Protein AF-A0A8K0GA30-F1 (afdb_monomer_lite)

pLDDT: mean 80.1, std 9.05, range [45.38, 92.88]

Secondary structure (DSSP, 8-state):
-HHHHHHHHHHHHHHHHHHHHHHHHHHHHHHHHHHHHHHHHHHH-----EEEEEEEETTEEEEEES-HHHHHHHHHHTTGGGGGT--------HHHHHHHHHHHHHHHS--

Structure (mmCIF, N/CA/C/O backbone):
data_AF-A0A8K0GA30-F1
#
_entry.id   AF-A0A8K0GA30-F1
#
loop_
_atom_site.group_PDB
_atom_site.id
_atom_site.type_symbol
_atom_site.label_atom_id
_atom_site.label_alt_id
_atom_site.label_comp_id
_atom_site.label_asym_id
_atom_site.label_entity_id
_atom_site.label_seq_id
_atom_site.pdbx_PDB_ins_code
_atom_site.Cartn_x
_atom_site.Cartn_y
_atom_site.Cartn_z
_atom_site.occupancy
_atom_site.B_iso_or_equiv
_atom_site.auth_seq_id
_atom_site.auth_comp_id
_atom_site.auth_asym_id
_atom_site.auth_atom_id
_atom_site.pdbx_PDB_model_num
ATOM 1 N N . MET A 1 1 ? 44.381 5.874 -33.432 1.00 61.66 1 MET A N 1
ATOM 2 C CA . MET A 1 1 ? 44.782 4.884 -32.404 1.00 61.66 1 MET A CA 1
ATOM 3 C C . MET A 1 1 ? 44.525 5.364 -30.969 1.00 61.66 1 MET A C 1
ATOM 5 O O . MET A 1 1 ? 43.788 4.688 -30.269 1.00 61.66 1 MET A O 1
ATOM 9 N N . LYS A 1 2 ? 45.054 6.511 -30.499 1.00 63.12 2 LYS A N 1
ATOM 10 C CA . LYS A 1 2 ? 44.752 7.011 -29.132 1.00 63.12 2 LYS A CA 1
ATOM 11 C C . LYS A 1 2 ? 43.284 7.434 -28.940 1.00 63.12 2 LYS A C 1
ATOM 13 O O . LYS A 1 2 ? 42.717 7.149 -27.889 1.00 63.12 2 LYS A O 1
ATOM 18 N N . ASP A 1 3 ? 42.670 8.033 -29.959 1.00 71.81 3 ASP A N 1
ATOM 19 C CA . ASP A 1 3 ? 41.271 8.494 -29.899 1.00 71.81 3 ASP A CA 1
ATOM 20 C C . ASP A 1 3 ? 40.267 7.335 -29.909 1.00 71.81 3 ASP A C 1
ATOM 22 O O . ASP A 1 3 ? 39.265 7.360 -29.207 1.00 71.81 3 ASP A O 1
ATOM 26 N N . GLU A 1 4 ? 40.598 6.261 -30.621 1.00 70.88 4 GLU A N 1
ATOM 27 C CA . GLU A 1 4 ? 39.799 5.035 -30.722 1.00 70.88 4 GLU A CA 1
ATOM 28 C C . GLU A 1 4 ? 39.786 4.255 -29.395 1.00 70.88 4 GLU A C 1
ATOM 30 O O . GLU A 1 4 ? 38.745 3.798 -28.929 1.00 70.88 4 GLU A O 1
ATOM 35 N N . ILE A 1 5 ? 40.937 4.194 -28.712 1.00 74.44 5 ILE A N 1
ATOM 36 C CA . ILE A 1 5 ? 41.049 3.630 -27.357 1.00 74.44 5 ILE A CA 1
ATOM 37 C C . ILE A 1 5 ? 40.261 4.477 -26.348 1.00 74.44 5 ILE A C 1
ATOM 39 O O . ILE A 1 5 ? 39.659 3.928 -25.424 1.00 74.44 5 ILE A O 1
ATOM 43 N N . LYS A 1 6 ? 40.266 5.807 -26.501 1.00 79.00 6 LYS A N 1
ATOM 44 C CA . LYS A 1 6 ? 39.507 6.717 -25.636 1.00 79.00 6 LYS A CA 1
ATOM 45 C C . LYS A 1 6 ? 38.000 6.521 -25.822 1.00 79.00 6 LYS A C 1
ATOM 47 O O . LYS A 1 6 ? 37.308 6.328 -24.827 1.00 79.00 6 LYS A O 1
ATOM 52 N N . GLN A 1 7 ? 37.531 6.465 -27.069 1.00 75.38 7 GLN A N 1
ATOM 53 C CA . GLN A 1 7 ? 36.124 6.226 -27.392 1.00 75.38 7 GLN A CA 1
ATOM 54 C C . GLN A 1 7 ? 35.643 4.868 -26.866 1.00 75.38 7 GLN A C 1
ATOM 56 O O . GLN A 1 7 ? 34.580 4.783 -26.258 1.00 75.38 7 GLN A O 1
ATOM 61 N N . ASN A 1 8 ? 36.447 3.809 -27.017 1.00 73.94 8 ASN A N 1
ATOM 62 C CA . ASN A 1 8 ? 36.093 2.488 -26.492 1.00 73.94 8 ASN A CA 1
ATOM 63 C C . ASN A 1 8 ? 35.987 2.464 -24.960 1.00 73.94 8 ASN A C 1
ATOM 65 O O . ASN A 1 8 ? 35.096 1.809 -24.423 1.00 73.94 8 ASN A O 1
ATOM 69 N N . LYS A 1 9 ? 36.854 3.194 -24.245 1.00 73.88 9 LYS A N 1
ATOM 70 C CA . LYS A 1 9 ? 36.766 3.319 -22.779 1.00 73.88 9 LYS A CA 1
ATOM 71 C C . LYS A 1 9 ? 35.520 4.079 -22.332 1.00 73.88 9 LYS A C 1
ATOM 73 O O . LYS A 1 9 ? 34.912 3.698 -21.339 1.00 73.88 9 LYS A O 1
ATOM 78 N N . GLU A 1 10 ? 35.154 5.137 -23.048 1.00 74.88 10 GLU A N 1
ATOM 79 C CA . GLU A 1 10 ? 33.966 5.941 -22.755 1.00 74.88 10 GLU A CA 1
ATOM 80 C C . GLU A 1 10 ? 32.681 5.143 -23.010 1.00 74.88 10 GLU A C 1
ATOM 82 O O . GLU A 1 10 ? 31.827 5.063 -22.133 1.00 74.88 10 GLU A O 1
ATOM 87 N N . ASN A 1 11 ? 32.612 4.419 -24.131 1.00 73.75 11 ASN A N 1
ATOM 88 C CA . ASN A 1 11 ? 31.503 3.511 -24.430 1.00 73.75 11 ASN A CA 1
ATOM 89 C C . ASN A 1 11 ? 31.357 2.402 -23.367 1.00 73.75 11 ASN A C 1
ATOM 91 O O . ASN A 1 11 ? 30.248 2.114 -22.930 1.00 73.75 11 ASN A O 1
ATOM 95 N N . MET A 1 12 ? 32.464 1.796 -22.915 1.00 67.62 12 MET A N 1
ATOM 96 C CA . MET A 1 12 ? 32.442 0.798 -21.834 1.00 67.62 12 MET A CA 1
ATOM 97 C C . MET A 1 12 ? 31.950 1.373 -20.502 1.00 67.62 12 MET A C 1
ATOM 99 O O . MET A 1 12 ? 31.224 0.697 -19.772 1.00 67.62 12 MET A O 1
ATOM 103 N N . LYS A 1 13 ? 32.367 2.600 -20.171 1.00 77.75 13 LYS A N 1
ATOM 104 C CA . LYS A 1 13 ? 31.937 3.276 -18.948 1.00 77.75 13 LYS A CA 1
ATOM 105 C C . LYS A 1 13 ? 30.427 3.512 -18.974 1.00 77.75 13 LYS A C 1
ATOM 107 O O . LYS A 1 13 ? 29.758 3.099 -18.038 1.00 77.75 13 LYS A O 1
ATOM 112 N N . ASN A 1 14 ? 29.904 4.051 -20.074 1.00 72.19 14 ASN A N 1
ATOM 113 C CA . ASN A 1 14 ? 28.474 4.321 -20.225 1.00 72.19 14 ASN A CA 1
ATOM 114 C C . ASN A 1 14 ? 27.636 3.037 -20.107 1.00 72.19 14 ASN A C 1
ATOM 116 O O . ASN A 1 14 ? 26.669 3.016 -19.364 1.00 72.19 14 ASN A O 1
ATOM 120 N N . ILE A 1 15 ? 28.063 1.930 -20.732 1.00 70.38 15 ILE A N 1
ATOM 121 C CA . ILE A 1 15 ? 27.384 0.627 -20.587 1.00 70.38 15 ILE A CA 1
ATOM 122 C C . ILE A 1 15 ? 27.363 0.162 -19.121 1.00 70.38 15 ILE A C 1
ATOM 124 O O . ILE A 1 15 ? 26.389 -0.435 -18.669 1.00 70.38 15 ILE A O 1
ATOM 128 N N . THR A 1 16 ? 28.442 0.405 -18.373 1.00 67.69 16 THR A N 1
ATOM 129 C CA . THR A 1 16 ? 28.527 0.014 -16.957 1.00 67.69 16 THR A CA 1
ATOM 130 C C . THR A 1 16 ? 27.629 0.885 -16.082 1.00 67.69 16 THR A C 1
ATOM 132 O O . THR A 1 16 ? 26.981 0.360 -15.178 1.00 67.69 16 THR A O 1
ATOM 135 N N . ASP A 1 17 ? 27.575 2.186 -16.370 1.00 73.38 17 ASP A N 1
ATOM 136 C CA . ASP A 1 17 ? 26.718 3.148 -15.679 1.00 73.38 17 ASP A CA 1
ATOM 137 C C . ASP A 1 17 ? 25.232 2.814 -15.938 1.00 73.38 17 ASP A C 1
ATOM 139 O O . ASP A 1 17 ? 24.483 2.640 -14.978 1.00 73.38 17 ASP A O 1
ATOM 143 N N . ASP A 1 18 ? 24.840 2.544 -17.191 1.00 67.94 18 ASP A N 1
ATOM 144 C CA . ASP A 1 18 ? 23.483 2.104 -17.557 1.00 67.94 18 ASP A CA 1
ATOM 145 C C . ASP A 1 18 ? 23.087 0.804 -16.826 1.00 67.94 18 ASP A C 1
ATOM 147 O O . ASP A 1 18 ? 21.990 0.680 -16.279 1.00 67.94 18 ASP A O 1
ATOM 151 N N . MET A 1 19 ? 23.991 -0.183 -16.760 1.00 69.19 19 MET A N 1
ATOM 152 C CA . MET A 1 19 ? 23.745 -1.437 -16.032 1.00 69.19 19 MET A CA 1
ATOM 153 C C . MET A 1 19 ? 23.612 -1.228 -14.517 1.00 69.19 19 MET A C 1
ATOM 155 O O . MET A 1 19 ? 22.831 -1.930 -13.866 1.00 69.19 19 MET A O 1
ATOM 159 N N . ALA A 1 20 ? 24.383 -0.303 -13.941 1.00 74.25 20 ALA A N 1
ATOM 160 C CA . ALA A 1 20 ? 24.307 0.029 -12.524 1.00 74.25 20 ALA A CA 1
ATOM 161 C C . ALA A 1 20 ? 22.994 0.749 -12.189 1.00 74.25 20 ALA A C 1
ATOM 163 O O . ALA A 1 20 ? 22.366 0.412 -11.185 1.00 74.25 20 ALA A O 1
ATOM 164 N N . GLU A 1 21 ? 22.554 1.670 -13.049 1.00 73.19 21 GLU A N 1
ATOM 165 C CA . GLU A 1 21 ? 21.274 2.372 -12.922 1.00 73.19 21 GLU A CA 1
ATOM 166 C C . GLU A 1 21 ? 20.091 1.403 -13.022 1.00 73.19 21 GLU A C 1
ATOM 168 O O . GLU A 1 21 ? 19.258 1.371 -12.117 1.00 73.19 21 GLU A O 1
ATOM 173 N N . MET A 1 22 ? 20.065 0.526 -14.034 1.00 73.06 22 MET A N 1
ATOM 174 C CA . MET A 1 22 ? 19.012 -0.491 -14.182 1.00 73.06 22 MET A CA 1
ATOM 175 C C . MET A 1 22 ? 18.919 -1.419 -12.965 1.00 73.06 22 MET A C 1
ATOM 177 O O . MET A 1 22 ? 17.829 -1.821 -12.552 1.00 73.06 22 MET A O 1
ATOM 181 N N . LYS A 1 23 ? 20.067 -1.785 -12.384 1.00 78.94 23 LYS A N 1
ATOM 182 C CA . LYS A 1 23 ? 20.105 -2.619 -11.182 1.00 78.94 23 LYS A CA 1
ATOM 183 C C . LYS A 1 23 ? 19.593 -1.861 -9.958 1.00 78.94 23 LYS A C 1
ATOM 185 O O . LYS A 1 23 ? 18.799 -2.417 -9.207 1.00 78.94 23 LYS A O 1
ATOM 190 N N . ALA A 1 24 ? 20.027 -0.615 -9.772 1.00 76.69 24 ALA A N 1
ATOM 191 C CA . ALA A 1 24 ? 19.583 0.224 -8.665 1.00 76.69 24 ALA A CA 1
ATOM 192 C C . ALA A 1 24 ? 18.067 0.474 -8.715 1.00 76.69 24 ALA A C 1
ATOM 194 O O . ALA A 1 24 ? 17.396 0.337 -7.695 1.00 76.69 24 ALA A O 1
ATOM 195 N N . GLU A 1 25 ? 17.518 0.750 -9.902 1.00 73.50 25 GLU A N 1
ATOM 196 C CA . GLU A 1 25 ? 16.076 0.913 -10.109 1.00 73.50 25 GLU A CA 1
ATOM 197 C C . GLU A 1 25 ? 15.311 -0.387 -9.803 1.00 73.50 25 GLU A C 1
ATOM 199 O O . GLU A 1 25 ? 14.292 -0.372 -9.109 1.00 73.50 25 GLU A O 1
ATOM 204 N N . GLY A 1 26 ? 15.828 -1.538 -10.249 1.00 74.25 26 GLY A N 1
ATOM 205 C CA . GLY A 1 26 ? 15.250 -2.846 -9.930 1.00 74.25 26 GLY A CA 1
ATOM 206 C C . GLY A 1 26 ? 15.250 -3.168 -8.430 1.00 74.25 26 GLY A C 1
ATOM 207 O O . GLY A 1 26 ? 14.255 -3.684 -7.909 1.00 74.25 26 GLY A O 1
ATOM 208 N N . ASP A 1 27 ? 16.338 -2.841 -7.730 1.00 81.44 27 ASP A N 1
ATOM 209 C CA . ASP A 1 27 ? 16.468 -3.030 -6.283 1.00 81.44 27 ASP A CA 1
ATOM 210 C C . ASP A 1 27 ? 15.500 -2.109 -5.509 1.00 81.44 27 ASP A C 1
ATOM 212 O O . ASP A 1 27 ? 14.819 -2.577 -4.590 1.00 81.44 27 ASP A O 1
ATOM 216 N N . GLU A 1 28 ? 15.350 -0.843 -5.922 1.00 78.69 28 GLU A N 1
ATOM 217 C CA . GLU A 1 28 ? 14.409 0.111 -5.312 1.00 78.69 28 GLU A CA 1
ATOM 218 C C . GLU A 1 28 ? 12.949 -0.350 -5.467 1.00 78.69 28 GLU A C 1
ATOM 220 O O . GLU A 1 28 ? 12.193 -0.373 -4.491 1.00 78.69 28 GLU A O 1
ATOM 225 N N . ILE A 1 29 ? 12.553 -0.815 -6.660 1.00 79.44 29 ILE A N 1
ATOM 226 C CA . ILE A 1 29 ? 11.205 -1.359 -6.902 1.00 79.44 29 ILE A CA 1
ATOM 227 C C . ILE A 1 29 ? 10.926 -2.559 -5.984 1.00 79.44 29 ILE A C 1
ATOM 229 O O . ILE A 1 29 ? 9.834 -2.683 -5.415 1.00 79.44 29 ILE A O 1
ATOM 233 N N . MET A 1 30 ? 11.900 -3.460 -5.818 1.00 82.19 30 MET A N 1
ATOM 234 C CA . MET A 1 30 ? 11.751 -4.612 -4.925 1.00 82.19 30 MET A CA 1
ATOM 235 C C . MET A 1 30 ? 11.628 -4.202 -3.455 1.00 82.19 30 MET A C 1
ATOM 237 O O . MET A 1 30 ? 10.841 -4.806 -2.713 1.00 82.19 30 MET A O 1
ATOM 241 N N . GLU A 1 31 ? 12.372 -3.186 -3.023 1.00 86.88 31 GLU A N 1
ATOM 242 C CA . GLU A 1 31 ? 12.301 -2.660 -1.663 1.00 86.88 31 GLU A CA 1
ATOM 243 C C . GLU A 1 31 ? 10.938 -2.018 -1.370 1.00 86.88 31 GLU A C 1
ATOM 245 O O . GLU A 1 31 ? 10.325 -2.316 -0.336 1.00 86.88 31 GLU A O 1
ATOM 250 N N . ASP A 1 32 ? 10.403 -1.230 -2.302 1.00 85.88 32 ASP A N 1
ATOM 251 C CA . ASP A 1 32 ? 9.077 -0.619 -2.187 1.00 85.88 32 ASP A CA 1
ATOM 252 C C . ASP A 1 32 ? 7.972 -1.685 -2.085 1.00 85.88 32 ASP A C 1
ATOM 254 O O . ASP A 1 32 ? 7.118 -1.633 -1.189 1.00 85.88 32 ASP A O 1
ATOM 258 N N . LEU A 1 33 ? 8.011 -2.711 -2.943 1.00 88.06 33 LEU A N 1
ATOM 259 C CA . LEU A 1 33 ? 7.075 -3.840 -2.891 1.00 88.06 33 LEU A CA 1
ATOM 260 C C . LEU A 1 33 ? 7.111 -4.553 -1.537 1.00 88.06 33 LEU A C 1
ATOM 262 O O . LEU A 1 33 ? 6.065 -4.872 -0.956 1.00 88.06 33 LEU A O 1
ATOM 266 N N . ARG A 1 34 ? 8.316 -4.815 -1.027 1.00 88.69 34 ARG A N 1
ATOM 267 C CA . ARG A 1 34 ? 8.517 -5.493 0.255 1.00 88.69 34 ARG A CA 1
ATOM 268 C C . ARG A 1 34 ? 8.015 -4.643 1.417 1.00 88.69 34 ARG A C 1
ATOM 270 O O . ARG A 1 34 ? 7.339 -5.165 2.305 1.00 88.69 34 ARG A O 1
ATOM 277 N N . THR A 1 35 ? 8.295 -3.346 1.384 1.00 89.88 35 THR A N 1
ATOM 278 C CA . THR A 1 35 ? 7.857 -2.378 2.393 1.00 89.88 35 THR A CA 1
ATOM 279 C C . THR A 1 35 ? 6.335 -2.337 2.487 1.00 89.88 35 THR A C 1
ATOM 281 O O . THR A 1 35 ? 5.782 -2.463 3.581 1.00 89.88 35 THR A O 1
ATOM 284 N N . MET A 1 36 ? 5.641 -2.257 1.348 1.00 89.88 36 MET A N 1
ATOM 285 C CA . MET A 1 36 ? 4.175 -2.229 1.328 1.00 89.88 36 MET A CA 1
ATOM 286 C C . MET A 1 36 ? 3.568 -3.534 1.849 1.00 89.88 36 MET A C 1
ATOM 288 O O . MET A 1 36 ? 2.678 -3.495 2.698 1.00 89.88 36 MET A O 1
ATOM 292 N N . LYS A 1 37 ? 4.083 -4.694 1.418 1.00 91.12 37 LYS A N 1
ATOM 293 C CA . LYS A 1 37 ? 3.631 -6.006 1.922 1.00 91.12 37 LYS A CA 1
ATOM 294 C C . LYS A 1 37 ? 3.795 -6.126 3.437 1.00 91.12 37 LYS A C 1
ATOM 296 O O . LYS A 1 37 ? 2.870 -6.560 4.123 1.00 91.12 37 LYS A O 1
ATOM 301 N N . ASN A 1 38 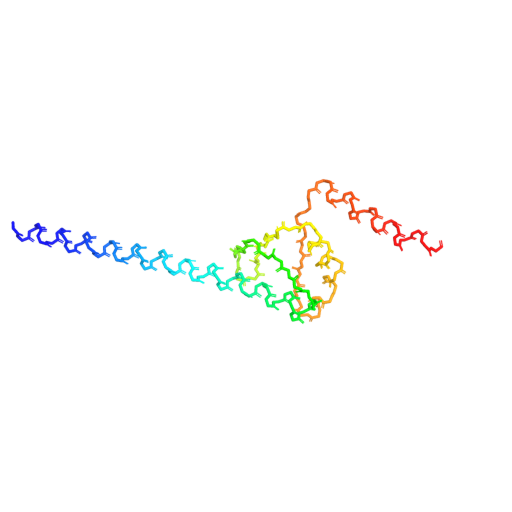? 4.947 -5.711 3.959 1.00 91.44 38 ASN A N 1
ATOM 302 C CA . ASN A 1 38 ? 5.217 -5.747 5.392 1.00 91.44 38 ASN A CA 1
ATOM 303 C C . ASN A 1 38 ? 4.275 -4.829 6.175 1.00 91.44 38 ASN A C 1
ATOM 305 O O . ASN A 1 38 ? 3.770 -5.257 7.206 1.00 91.44 38 ASN A O 1
ATOM 309 N N . MET A 1 39 ? 3.983 -3.626 5.670 1.00 91.00 39 MET A N 1
ATOM 310 C CA . MET A 1 39 ? 3.039 -2.699 6.303 1.00 91.00 39 MET A CA 1
ATOM 311 C C . MET A 1 39 ? 1.631 -3.298 6.395 1.00 91.00 39 MET A C 1
ATOM 313 O O . MET A 1 39 ? 1.017 -3.280 7.458 1.00 91.00 39 MET A O 1
ATOM 317 N N . PHE A 1 40 ? 1.117 -3.902 5.321 1.00 91.19 40 PHE A N 1
ATOM 318 C CA . PHE A 1 40 ? -0.200 -4.544 5.379 1.00 91.19 40 PHE A CA 1
ATOM 319 C C . PHE A 1 40 ? -0.232 -5.720 6.363 1.00 91.19 40 PHE A C 1
ATOM 321 O O . PHE A 1 40 ? -1.205 -5.884 7.108 1.00 91.19 40 PHE A O 1
ATOM 328 N N . LYS A 1 41 ? 0.856 -6.490 6.435 1.00 92.88 41 LYS A N 1
ATOM 329 C CA . LYS A 1 41 ? 0.981 -7.600 7.378 1.00 92.88 41 LYS A CA 1
ATOM 330 C C . LYS A 1 41 ? 1.079 -7.126 8.831 1.00 92.88 41 LYS A C 1
ATOM 332 O O . LYS A 1 41 ? 0.373 -7.667 9.677 1.00 92.88 41 LYS A O 1
ATOM 337 N N . SER A 1 42 ? 1.915 -6.132 9.134 1.00 90.56 42 SER A N 1
ATOM 338 C CA . SER A 1 42 ? 2.123 -5.647 10.506 1.00 90.56 42 SER A CA 1
ATOM 339 C C . SER A 1 42 ? 0.930 -4.849 11.020 1.00 90.56 42 SER A C 1
ATOM 341 O O . SER A 1 42 ? 0.482 -5.063 12.142 1.00 90.56 42 SER A O 1
ATOM 343 N N . GLU A 1 43 ? 0.387 -3.958 10.191 1.00 90.81 43 GLU A N 1
ATOM 344 C CA . GLU A 1 43 ? -0.603 -2.979 10.631 1.00 90.81 43 GLU A CA 1
ATOM 345 C C . GLU A 1 43 ? -2.042 -3.482 10.516 1.00 90.81 43 GLU A C 1
ATOM 347 O O . GLU A 1 43 ? -2.910 -3.112 11.313 1.00 90.81 43 GLU A O 1
ATOM 352 N N . LEU A 1 44 ? -2.320 -4.306 9.501 1.00 88.81 44 LEU A N 1
ATOM 353 C CA . LEU A 1 44 ? -3.670 -4.793 9.217 1.00 88.81 44 LEU A CA 1
ATOM 354 C C . LEU A 1 44 ? -3.838 -6.292 9.458 1.00 88.81 44 LEU A C 1
ATOM 356 O O . LEU A 1 44 ? -4.981 -6.752 9.465 1.00 88.81 44 LEU A O 1
ATOM 360 N N . SER A 1 45 ? -2.743 -7.031 9.677 1.00 90.69 45 SER A N 1
ATOM 361 C CA . SER A 1 45 ? -2.741 -8.500 9.698 1.00 90.69 45 SER A CA 1
ATOM 362 C C . SER A 1 45 ? -3.296 -9.095 8.400 1.00 90.69 45 SER A C 1
ATOM 364 O O . SER A 1 45 ? -3.983 -10.112 8.423 1.00 90.69 45 SER A O 1
ATOM 366 N N . LEU A 1 46 ? -3.017 -8.435 7.269 1.00 89.81 46 LEU A N 1
ATOM 367 C CA . LEU A 1 46 ? -3.444 -8.861 5.940 1.00 89.81 46 LEU A CA 1
ATOM 368 C C . LEU A 1 46 ? -2.237 -9.295 5.113 1.00 89.81 46 LEU A C 1
ATOM 370 O O . LEU A 1 46 ? -1.253 -8.564 4.992 1.00 89.81 46 LEU A O 1
ATOM 374 N N . GLU A 1 47 ? -2.336 -10.473 4.512 1.00 89.88 47 GLU A N 1
ATOM 375 C CA . GLU A 1 47 ? -1.413 -10.924 3.479 1.00 89.88 47 GLU A CA 1
ATOM 376 C C . GLU A 1 47 ? -2.008 -10.552 2.125 1.00 89.88 47 GLU A C 1
ATOM 378 O O . GLU A 1 47 ? -3.058 -11.059 1.747 1.00 89.88 47 GLU A O 1
ATOM 383 N N . VAL A 1 48 ? -1.379 -9.602 1.435 1.00 87.69 48 VAL A N 1
ATOM 384 C CA . VAL A 1 48 ? -1.917 -9.020 0.200 1.00 87.69 48 VAL A CA 1
ATOM 385 C C . VAL A 1 48 ? -0.945 -9.155 -0.952 1.00 87.69 48 VAL A C 1
ATOM 387 O O . VAL A 1 48 ? 0.276 -9.009 -0.807 1.00 87.69 48 VAL A O 1
ATOM 390 N N . MET A 1 49 ? -1.505 -9.391 -2.133 1.00 86.62 49 MET A N 1
ATOM 391 C CA . MET A 1 49 ? -0.726 -9.499 -3.353 1.00 86.62 49 MET A CA 1
ATOM 392 C C . MET A 1 49 ? -0.573 -8.133 -4.019 1.00 86.62 49 MET A C 1
ATOM 394 O O . MET A 1 49 ? -1.404 -7.696 -4.814 1.00 86.62 49 MET A O 1
ATOM 398 N N . VAL A 1 50 ? 0.535 -7.467 -3.696 1.00 89.12 50 VAL A N 1
ATOM 399 C CA . VAL A 1 50 ? 0.953 -6.223 -4.350 1.00 89.12 50 VAL A CA 1
ATOM 400 C C . VAL A 1 50 ? 1.561 -6.537 -5.718 1.00 89.12 50 VAL A C 1
ATOM 402 O O . VAL A 1 50 ? 2.545 -7.275 -5.800 1.00 89.12 50 VAL A O 1
ATOM 405 N N . ARG A 1 51 ? 0.971 -5.959 -6.767 1.00 88.19 51 ARG A N 1
ATOM 406 C CA . ARG A 1 51 ? 1.434 -6.020 -8.157 1.00 88.19 51 ARG A CA 1
ATOM 407 C C . ARG A 1 51 ? 2.597 -5.066 -8.399 1.00 88.19 51 ARG A C 1
ATOM 409 O O . ARG A 1 51 ? 3.602 -5.456 -8.978 1.00 88.19 51 ARG A O 1
ATOM 416 N N . ALA A 1 52 ? 2.427 -3.821 -7.966 1.00 86.00 52 ALA A N 1
ATOM 417 C CA . ALA A 1 52 ? 3.390 -2.748 -8.150 1.00 86.00 52 ALA A CA 1
ATOM 418 C C . ALA A 1 52 ? 3.275 -1.741 -7.003 1.00 86.00 52 ALA A C 1
ATOM 420 O O . ALA A 1 52 ? 2.198 -1.543 -6.432 1.00 86.00 52 ALA A O 1
ATOM 421 N N . ALA A 1 53 ? 4.385 -1.096 -6.672 1.00 87.75 53 ALA A N 1
ATOM 422 C CA . ALA A 1 53 ? 4.426 0.030 -5.759 1.00 87.75 53 ALA A CA 1
ATOM 423 C C . ALA A 1 53 ? 5.260 1.125 -6.420 1.00 87.75 53 ALA A C 1
ATOM 425 O O . ALA A 1 53 ? 6.344 0.861 -6.928 1.00 87.75 53 ALA A O 1
ATOM 426 N N . HIS A 1 54 ? 4.718 2.338 -6.441 1.00 83.94 54 HIS A N 1
ATOM 427 C CA . HIS A 1 54 ? 5.356 3.498 -7.041 1.00 83.94 54 HIS A CA 1
ATOM 428 C C . HIS A 1 54 ? 5.392 4.619 -6.018 1.00 83.94 54 HIS A C 1
ATOM 430 O O . HIS A 1 54 ? 4.351 5.123 -5.578 1.00 83.94 54 HIS A O 1
ATOM 436 N N . LYS A 1 55 ? 6.593 5.032 -5.638 1.00 85.00 55 LYS A N 1
ATOM 437 C CA . LYS A 1 55 ? 6.792 6.203 -4.797 1.00 85.00 55 LYS A CA 1
ATOM 438 C C . LYS A 1 55 ? 6.432 7.467 -5.579 1.00 85.00 55 LYS A C 1
ATOM 440 O O . LYS A 1 55 ? 6.981 7.742 -6.636 1.00 85.00 55 LYS A O 1
ATOM 445 N N . ILE A 1 56 ? 5.483 8.242 -5.057 1.00 84.44 56 ILE A N 1
ATOM 446 C CA . ILE A 1 56 ? 5.098 9.551 -5.615 1.00 84.44 56 ILE A CA 1
ATOM 447 C C . ILE A 1 56 ? 5.911 10.655 -4.935 1.00 84.44 56 ILE A C 1
ATOM 449 O O . ILE A 1 56 ? 6.299 11.640 -5.554 1.00 84.44 56 ILE A O 1
ATOM 453 N N . SER A 1 57 ? 6.136 10.519 -3.628 1.00 85.19 57 SER A N 1
ATOM 454 C CA . SER A 1 57 ? 6.959 11.429 -2.836 1.00 85.19 57 SER A CA 1
ATOM 455 C C . SER A 1 57 ? 7.518 10.706 -1.613 1.00 85.19 57 SER A C 1
ATOM 457 O O . SER A 1 57 ? 7.153 9.566 -1.333 1.00 85.19 57 SER A O 1
ATOM 459 N N . GLN A 1 58 ? 8.350 11.383 -0.816 1.00 82.94 58 GLN A N 1
ATOM 460 C CA . GLN A 1 58 ? 8.882 10.822 0.435 1.00 82.94 58 GLN A CA 1
ATOM 461 C C . GLN A 1 58 ? 7.807 10.284 1.397 1.00 82.94 58 GLN A C 1
ATOM 463 O O . GLN A 1 58 ? 8.111 9.435 2.226 1.00 82.94 58 GLN A O 1
ATOM 468 N N . LYS A 1 59 ? 6.568 10.787 1.320 1.00 84.94 59 LYS A N 1
ATOM 469 C CA . LYS A 1 59 ? 5.473 10.426 2.237 1.00 84.94 59 LYS A CA 1
ATOM 470 C C . LYS A 1 59 ? 4.267 9.802 1.534 1.00 84.94 59 LYS A C 1
ATOM 472 O O . LYS A 1 59 ? 3.245 9.586 2.182 1.00 84.94 59 LYS A O 1
ATOM 477 N N . LYS A 1 60 ? 4.337 9.568 0.221 1.00 85.44 60 LYS A N 1
ATOM 478 C CA . LYS A 1 60 ? 3.199 9.086 -0.568 1.00 85.44 60 LYS A CA 1
ATOM 479 C C . LYS A 1 60 ? 3.657 8.047 -1.578 1.00 85.44 60 LYS A C 1
ATOM 481 O O . LYS A 1 60 ? 4.531 8.329 -2.392 1.00 85.44 60 LYS A O 1
ATOM 486 N N . SER A 1 61 ? 2.971 6.912 -1.586 1.00 86.88 61 SER A N 1
ATOM 487 C CA . SER A 1 61 ? 3.151 5.865 -2.587 1.00 86.88 61 SER A CA 1
ATOM 488 C C . SER A 1 61 ? 1.799 5.463 -3.162 1.00 86.88 61 SER A C 1
ATOM 490 O O . SER A 1 61 ? 0.782 5.478 -2.464 1.00 86.88 61 SER A O 1
ATOM 492 N N . ARG A 1 62 ? 1.791 5.117 -4.445 1.00 87.06 62 ARG A N 1
ATOM 493 C 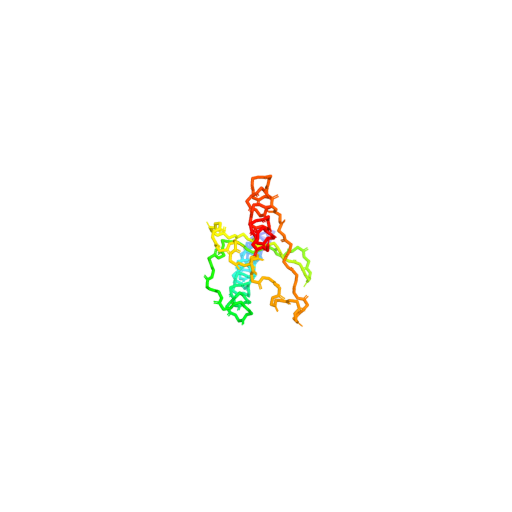CA . ARG A 1 62 ? 0.687 4.441 -5.119 1.00 87.06 62 ARG A CA 1
ATOM 494 C C . ARG A 1 62 ? 0.978 2.951 -5.112 1.00 87.06 62 ARG A C 1
ATOM 496 O O . ARG A 1 62 ? 2.087 2.539 -5.435 1.00 87.06 62 ARG A O 1
ATOM 503 N N . VAL A 1 63 ? -0.015 2.158 -4.737 1.00 88.75 63 VAL A N 1
ATOM 504 C CA . VAL A 1 63 ? 0.109 0.704 -4.649 1.00 88.75 63 VAL A CA 1
ATOM 505 C C . VAL A 1 63 ? -0.953 0.077 -5.532 1.00 88.75 63 VAL A C 1
ATOM 507 O O . VAL A 1 63 ? -2.136 0.397 -5.411 1.00 88.75 63 VAL A O 1
ATOM 510 N N . GLU A 1 64 ? -0.521 -0.814 -6.412 1.00 88.62 64 GLU A N 1
ATOM 511 C CA . GLU A 1 64 ? -1.386 -1.601 -7.277 1.00 88.62 64 GLU A CA 1
ATOM 512 C C . GLU A 1 64 ? -1.517 -3.006 -6.699 1.00 88.62 64 GLU A C 1
ATOM 514 O O . GLU A 1 64 ? -0.525 -3.663 -6.382 1.00 88.62 64 GLU A O 1
ATOM 519 N N . LEU A 1 65 ? -2.755 -3.461 -6.535 1.00 89.69 65 LEU A N 1
ATOM 520 C CA . LEU A 1 65 ? -3.079 -4.774 -5.986 1.00 89.69 65 LEU A CA 1
ATOM 521 C C . LEU A 1 65 ? -3.498 -5.705 -7.122 1.00 89.69 65 LEU A C 1
ATOM 523 O O . LEU A 1 65 ? -4.054 -5.256 -8.124 1.00 89.69 65 LEU A O 1
ATOM 527 N N . ASN A 1 66 ? -3.242 -7.001 -6.961 1.00 87.75 66 ASN A N 1
ATOM 528 C CA . ASN A 1 66 ? -3.611 -8.001 -7.965 1.00 87.75 66 ASN A CA 1
ATOM 529 C C . ASN A 1 66 ? -5.116 -8.283 -8.014 1.00 87.75 66 ASN A C 1
ATOM 531 O O . ASN A 1 66 ? -5.610 -8.729 -9.046 1.00 87.75 66 ASN A O 1
ATOM 535 N N . ASN A 1 67 ? -5.840 -8.067 -6.915 1.00 85.88 67 ASN A N 1
ATOM 536 C CA . ASN A 1 67 ? -7.260 -8.383 -6.830 1.00 85.88 67 ASN A CA 1
ATOM 537 C C . ASN A 1 67 ? -8.043 -7.305 -6.055 1.00 85.88 67 ASN A C 1
ATOM 539 O O . ASN A 1 67 ? -7.493 -6.513 -5.284 1.00 85.88 67 ASN A O 1
ATOM 543 N N . TRP A 1 68 ? -9.350 -7.264 -6.315 1.00 82.44 68 TRP A N 1
ATOM 544 C CA . TRP A 1 68 ? -10.279 -6.311 -5.707 1.00 82.44 68 TRP A CA 1
ATOM 545 C C . TRP A 1 68 ? -10.596 -6.645 -4.244 1.00 82.44 68 TRP A C 1
ATOM 547 O O . TRP A 1 68 ? -10.797 -5.734 -3.438 1.00 82.44 68 TRP A O 1
ATOM 557 N N . ASP A 1 69 ? -1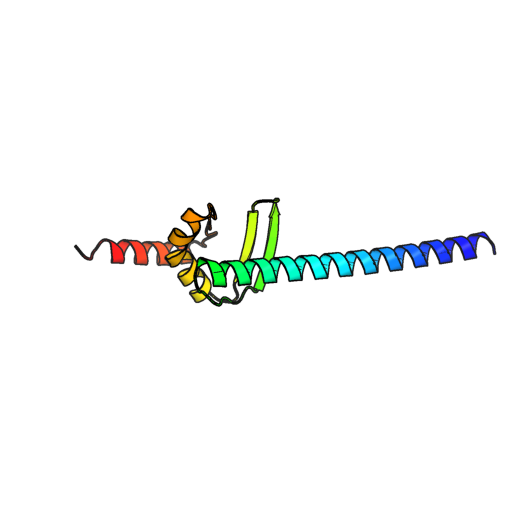0.584 -7.924 -3.876 1.00 85.69 69 ASP A N 1
ATOM 558 C CA . ASP A 1 69 ? -10.896 -8.364 -2.516 1.00 85.69 69 ASP A CA 1
ATOM 559 C C . ASP A 1 69 ? -9.863 -7.847 -1.505 1.00 85.69 69 ASP A C 1
ATOM 561 O O . ASP A 1 69 ? -10.240 -7.253 -0.492 1.00 85.69 69 ASP A O 1
ATOM 565 N N . ASP A 1 70 ? -8.568 -7.932 -1.819 1.00 88.25 70 ASP A N 1
ATOM 566 C CA . ASP A 1 70 ? -7.470 -7.351 -1.039 1.00 88.25 70 ASP A CA 1
ATOM 567 C C . ASP A 1 70 ? -7.683 -5.842 -0.863 1.00 88.25 70 ASP A C 1
ATOM 569 O O . ASP A 1 70 ? -7.579 -5.311 0.250 1.00 88.25 70 ASP A O 1
ATOM 573 N N . LYS A 1 71 ? -8.059 -5.142 -1.946 1.00 86.94 71 LYS A N 1
ATOM 574 C CA . LYS A 1 71 ? -8.372 -3.703 -1.916 1.00 86.94 71 LYS A CA 1
ATOM 575 C C . LYS A 1 71 ? -9.532 -3.428 -0.958 1.00 86.94 71 LYS A C 1
ATOM 577 O O . LYS A 1 71 ? -9.430 -2.529 -0.122 1.00 86.94 71 LYS A O 1
ATOM 582 N N . LEU A 1 72 ? -10.609 -4.211 -1.008 1.00 85.81 72 LEU A N 1
ATOM 583 C CA . LEU A 1 72 ? -11.742 -4.085 -0.088 1.00 85.81 72 LEU A CA 1
ATOM 584 C C . LEU A 1 72 ? -11.353 -4.363 1.370 1.00 85.81 72 LEU A C 1
ATOM 586 O O . LEU A 1 72 ? -11.755 -3.603 2.255 1.00 85.81 72 LEU A O 1
ATOM 590 N N . HIS A 1 73 ? -10.569 -5.406 1.641 1.00 88.88 73 HIS A N 1
ATOM 591 C CA . HIS A 1 73 ? -10.120 -5.753 2.993 1.00 88.88 73 HIS A CA 1
ATOM 592 C C . HIS A 1 73 ? -9.234 -4.666 3.604 1.00 88.88 73 HIS A C 1
ATOM 594 O O . HIS A 1 73 ? -9.441 -4.278 4.763 1.00 88.88 73 HIS A O 1
ATOM 600 N N . ILE A 1 74 ? -8.313 -4.112 2.812 1.00 89.75 74 ILE A N 1
ATOM 601 C CA . ILE A 1 74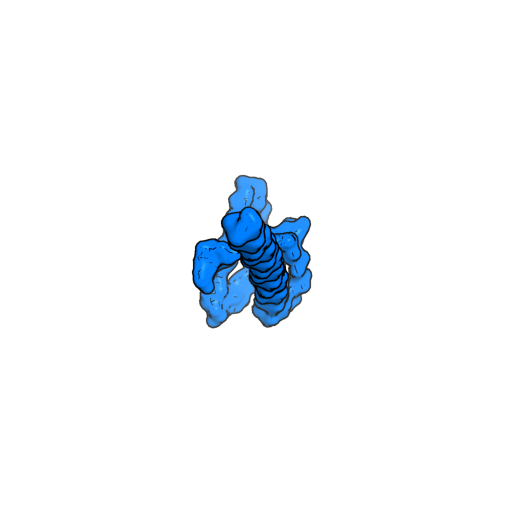 ? -7.498 -2.959 3.200 1.00 89.75 74 ILE A CA 1
ATOM 602 C C . ILE A 1 74 ? -8.401 -1.765 3.513 1.00 89.75 74 ILE A C 1
ATOM 604 O O . ILE A 1 74 ? -8.268 -1.150 4.570 1.00 89.75 74 ILE A O 1
ATOM 608 N N . LEU A 1 75 ? -9.359 -1.445 2.637 1.00 86.75 75 LEU A N 1
ATOM 609 C CA . LEU A 1 75 ? -10.221 -0.272 2.806 1.00 86.75 75 LEU A CA 1
ATOM 610 C C . LEU A 1 75 ? -11.162 -0.388 4.009 1.00 86.75 75 LEU A C 1
ATOM 612 O O . LEU A 1 75 ? -11.384 0.617 4.686 1.00 86.75 75 LEU A O 1
ATOM 616 N N . LYS A 1 76 ? -11.656 -1.592 4.318 1.00 87.00 76 LYS A N 1
ATOM 617 C CA . LYS A 1 76 ? -12.415 -1.879 5.546 1.00 87.00 76 LYS A CA 1
ATOM 618 C C . LYS A 1 76 ? -11.547 -1.725 6.800 1.00 87.00 76 LYS A C 1
ATOM 620 O O . LYS A 1 76 ? -12.021 -1.223 7.816 1.00 87.00 76 LYS A O 1
ATOM 625 N N . SER A 1 77 ? -10.272 -2.106 6.720 1.00 87.94 77 SER A N 1
ATOM 626 C CA . SER A 1 77 ? -9.352 -2.129 7.867 1.00 87.94 77 SER A CA 1
ATOM 627 C C . SER A 1 77 ? -8.530 -0.846 8.042 1.00 87.94 77 SER A C 1
ATOM 629 O O . SER A 1 77 ? -7.878 -0.673 9.072 1.00 87.94 77 SER A O 1
ATOM 631 N N . LYS A 1 78 ? -8.582 0.094 7.085 1.00 85.50 78 LYS A N 1
ATOM 632 C CA . LYS A 1 78 ? -7.733 1.301 7.056 1.00 85.50 78 LYS A CA 1
ATOM 633 C C . LYS A 1 78 ? -7.885 2.224 8.264 1.00 85.50 78 LYS A C 1
ATOM 635 O O . LYS A 1 78 ? -7.016 3.051 8.515 1.00 85.50 78 LYS A O 1
ATOM 640 N N . SER A 1 79 ? -8.977 2.122 9.022 1.00 85.12 79 SER A N 1
ATOM 641 C CA . SER A 1 79 ? -9.150 2.875 10.270 1.00 85.12 79 SER A CA 1
ATOM 642 C C . SER A 1 79 ? -8.072 2.535 11.307 1.00 85.12 79 SER A C 1
ATOM 644 O O . SER A 1 79 ? -7.657 3.427 12.046 1.00 85.12 79 SER A O 1
ATOM 646 N N . LYS A 1 80 ? -7.553 1.296 11.307 1.00 87.25 80 LYS A N 1
ATOM 647 C CA . LYS A 1 80 ? -6.455 0.848 12.182 1.00 87.25 80 LYS A CA 1
ATOM 648 C C . LYS A 1 80 ? -5.157 1.624 11.927 1.00 87.25 80 LYS A C 1
ATOM 650 O O . LYS A 1 80 ? -4.447 1.959 12.871 1.00 87.25 80 LYS A O 1
ATOM 655 N N . LEU A 1 81 ? -4.918 2.012 10.672 1.00 86.38 81 LEU A N 1
ATOM 656 C CA . LEU A 1 81 ? -3.723 2.739 10.225 1.00 86.38 81 LEU A CA 1
ATOM 657 C C . LEU A 1 81 ? -3.633 4.172 10.756 1.00 86.38 81 LEU A C 1
ATOM 659 O O . LEU A 1 81 ? -2.544 4.743 10.837 1.00 86.38 81 LEU A O 1
ATOM 663 N N . ARG A 1 82 ? -4.766 4.759 11.169 1.00 83.00 82 ARG A N 1
ATOM 664 C CA . ARG A 1 82 ? -4.810 6.141 11.671 1.00 83.00 82 ARG A CA 1
ATOM 665 C C . ARG A 1 82 ? -3.952 6.343 12.918 1.00 83.00 82 ARG A C 1
ATOM 667 O O . ARG A 1 82 ? -3.425 7.437 13.102 1.00 83.00 82 ARG A O 1
ATOM 674 N N . ARG A 1 83 ? -3.774 5.300 13.740 1.00 82.19 83 ARG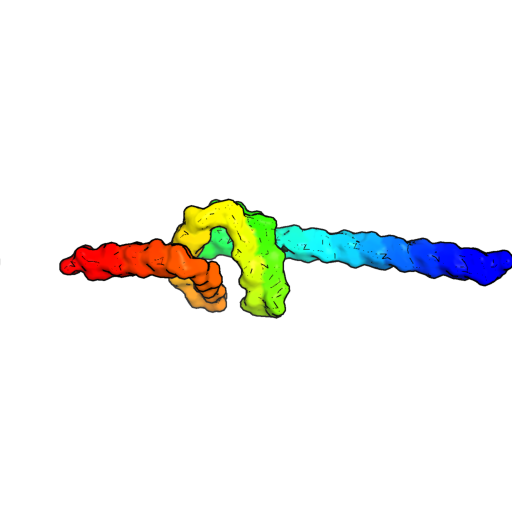 A N 1
ATOM 675 C CA . ARG A 1 83 ? -2.912 5.339 14.937 1.00 82.19 83 ARG A CA 1
ATOM 676 C C . ARG A 1 83 ? -1.462 5.665 14.580 1.00 82.19 83 ARG A C 1
ATOM 678 O O . ARG A 1 83 ? -0.825 6.445 15.278 1.00 82.19 83 ARG A O 1
ATOM 685 N N . ASN A 1 84 ? -1.007 5.161 13.436 1.00 82.00 84 ASN A N 1
ATOM 686 C CA . ASN A 1 84 ? 0.348 5.348 12.928 1.00 82.00 84 ASN A CA 1
ATOM 687 C C . ASN A 1 84 ? 0.438 6.463 11.878 1.00 82.00 84 ASN A C 1
ATOM 689 O O . ASN A 1 84 ? 1.433 6.578 11.172 1.00 82.00 84 ASN A O 1
ATOM 693 N N . LYS A 1 85 ? -0.598 7.316 11.786 1.00 83.88 85 LYS A N 1
ATOM 694 C CA . LYS A 1 85 ? -0.695 8.437 10.833 1.00 83.88 85 LYS A CA 1
ATOM 695 C C . LYS A 1 85 ? -0.518 8.008 9.369 1.00 83.88 85 LYS A C 1
ATOM 697 O O . LYS A 1 85 ? -0.107 8.815 8.536 1.00 83.88 85 LYS A O 1
ATOM 702 N N . ILE A 1 86 ? -0.861 6.760 9.054 1.00 82.88 86 ILE A N 1
ATOM 703 C CA . ILE A 1 86 ? -0.882 6.235 7.690 1.00 82.88 86 ILE A CA 1
ATOM 704 C C . ILE A 1 86 ? -2.298 6.415 7.141 1.00 82.88 86 ILE A C 1
ATOM 706 O O . ILE A 1 86 ? -3.288 6.032 7.770 1.00 82.88 86 ILE A O 1
ATOM 710 N N . TYR A 1 87 ? -2.392 7.004 5.952 1.00 82.12 87 TYR A N 1
ATOM 711 C CA . TYR A 1 87 ? -3.658 7.280 5.284 1.00 82.12 87 TYR A CA 1
ATOM 712 C C . TYR A 1 87 ? -3.698 6.555 3.947 1.00 82.12 87 TYR A C 1
ATOM 714 O O . TYR A 1 87 ? -2.825 6.743 3.105 1.00 82.12 87 TYR A O 1
ATOM 722 N N . ILE A 1 88 ? -4.741 5.749 3.755 1.00 82.69 88 ILE A N 1
ATOM 723 C CA . ILE A 1 88 ? -5.040 5.114 2.473 1.00 82.69 88 ILE A CA 1
ATOM 724 C C . ILE A 1 88 ? -6.226 5.844 1.862 1.00 82.69 88 ILE A C 1
ATOM 726 O O . ILE A 1 88 ? -7.371 5.725 2.330 1.00 82.69 88 ILE A O 1
ATOM 730 N N . ASP A 1 89 ? -5.922 6.609 0.821 1.00 76.50 89 ASP A N 1
ATOM 731 C CA . ASP A 1 89 ? -6.931 7.110 -0.092 1.00 76.50 89 ASP A CA 1
ATOM 732 C C . ASP A 1 89 ? -7.142 6.097 -1.214 1.00 76.50 89 ASP A C 1
ATOM 734 O O . ASP A 1 89 ? -6.212 5.423 -1.657 1.00 76.50 89 ASP A O 1
ATOM 738 N N . SER A 1 90 ? -8.388 5.954 -1.631 1.00 69.12 90 SER A N 1
ATOM 739 C CA . SER A 1 90 ? -8.752 5.047 -2.702 1.00 69.12 90 SER A CA 1
ATOM 740 C C . SER A 1 90 ? -9.038 5.857 -3.952 1.00 69.12 90 SER A C 1
ATOM 742 O O . SER A 1 90 ? -10.070 6.525 -4.028 1.00 69.12 90 SER A O 1
ATOM 744 N N . GLU A 1 91 ? -8.172 5.732 -4.957 1.00 68.19 91 GLU A N 1
ATOM 745 C CA . GLU A 1 91 ? -8.562 6.000 -6.340 1.00 68.19 91 GLU A CA 1
ATOM 746 C C . GLU A 1 91 ? -9.580 4.922 -6.727 1.00 68.19 91 GLU A C 1
ATOM 748 O O . GLU A 1 91 ? -9.233 3.806 -7.120 1.00 68.19 91 GLU A O 1
ATOM 753 N N . LEU A 1 92 ? -10.853 5.222 -6.457 1.00 65.81 92 LEU A N 1
ATOM 754 C CA . LEU A 1 92 ? -11.971 4.365 -6.822 1.00 65.81 92 LEU A CA 1
ATOM 755 C C . LEU A 1 92 ? -12.499 4.781 -8.184 1.00 65.81 92 LEU A C 1
ATOM 757 O O . LEU A 1 92 ? -12.846 5.957 -8.369 1.00 65.81 92 LEU A O 1
ATOM 761 N N . THR A 1 93 ? -12.650 3.813 -9.080 1.00 65.88 93 THR A N 1
ATOM 762 C CA . THR A 1 93 ? -13.473 3.975 -10.281 1.00 65.88 93 THR A CA 1
ATOM 763 C C . THR A 1 93 ? -14.937 4.222 -9.890 1.00 65.88 93 THR A C 1
ATOM 765 O O . THR A 1 93 ? -15.351 4.016 -8.745 1.00 65.88 93 THR A O 1
ATOM 768 N N . THR A 1 94 ? -15.761 4.684 -10.831 1.00 70.06 94 THR A N 1
ATOM 769 C CA . THR A 1 94 ? -17.189 4.946 -10.578 1.00 70.06 94 THR A CA 1
ATOM 770 C C . THR A 1 94 ? -17.932 3.707 -10.065 1.00 70.06 94 THR A C 1
ATOM 772 O O . THR A 1 94 ? -18.787 3.829 -9.189 1.00 70.06 94 THR A O 1
ATOM 775 N N . GLU A 1 95 ? -17.589 2.516 -10.560 1.00 70.19 95 GLU A N 1
ATOM 776 C CA . GLU A 1 95 ? -18.181 1.246 -10.119 1.00 70.19 95 GLU A CA 1
ATOM 777 C C . GLU A 1 95 ? -17.750 0.889 -8.695 1.00 70.19 95 GLU A C 1
ATOM 779 O O . GLU A 1 95 ? -18.582 0.610 -7.833 1.00 70.19 95 GLU A O 1
ATOM 784 N N . GLU A 1 96 ? -16.459 1.022 -8.405 1.00 65.31 96 GLU A N 1
ATOM 785 C CA . GLU A 1 96 ? -15.894 0.778 -7.079 1.00 65.31 96 GLU A CA 1
ATOM 786 C C . GLU A 1 96 ? -16.495 1.724 -6.015 1.00 65.31 96 GLU A C 1
ATOM 788 O O . GLU A 1 96 ? -16.728 1.329 -4.867 1.00 65.31 96 GLU A O 1
ATOM 793 N N . ARG A 1 97 ? -16.823 2.970 -6.396 1.00 76.81 97 ARG A N 1
ATOM 794 C CA . ARG A 1 97 ? -17.545 3.924 -5.534 1.00 76.81 97 ARG A CA 1
ATOM 795 C C . ARG A 1 97 ? -18.973 3.478 -5.225 1.00 76.81 97 ARG A C 1
ATOM 797 O O . ARG A 1 97 ? -19.426 3.719 -4.105 1.00 76.81 97 ARG A O 1
ATOM 804 N N . LYS A 1 98 ? -19.677 2.854 -6.179 1.00 78.56 98 LYS A N 1
ATOM 805 C CA . LYS A 1 98 ? -21.035 2.321 -5.960 1.00 78.56 98 LYS A CA 1
ATOM 806 C C . LYS A 1 98 ? -21.009 1.184 -4.944 1.00 78.56 98 LYS A C 1
ATOM 808 O O . LYS A 1 98 ? -21.719 1.273 -3.949 1.00 78.56 98 LYS A O 1
ATOM 813 N N . ILE A 1 99 ? -20.094 0.227 -5.104 1.00 76.62 99 ILE A N 1
ATOM 814 C CA . ILE A 1 99 ? -19.910 -0.887 -4.157 1.00 76.62 99 ILE A CA 1
ATOM 815 C C . ILE A 1 99 ? -19.615 -0.355 -2.745 1.00 76.62 99 ILE A C 1
ATOM 817 O O . ILE A 1 99 ? -20.221 -0.768 -1.758 1.00 76.62 99 ILE A O 1
ATOM 821 N N . GLN A 1 100 ? -18.721 0.632 -2.619 1.00 69.00 100 GLN A N 1
ATOM 822 C CA . GLN A 1 100 ? -18.432 1.251 -1.320 1.00 69.00 100 GLN A CA 1
ATOM 823 C C . GLN A 1 100 ? -19.615 2.014 -0.711 1.00 69.00 100 GLN A C 1
ATOM 825 O O . GLN A 1 100 ? -19.681 2.185 0.511 1.00 69.00 100 GLN A O 1
ATOM 830 N N . LYS A 1 101 ? -20.498 2.565 -1.545 1.00 81.81 101 LYS A N 1
ATOM 831 C CA . LYS A 1 101 ? -21.715 3.235 -1.091 1.00 81.81 101 LYS A CA 1
ATOM 832 C C . LYS A 1 101 ? -22.707 2.200 -0.562 1.00 81.81 101 LYS A C 1
ATOM 834 O O . LYS A 1 101 ? -23.151 2.350 0.566 1.00 81.81 101 LYS A O 1
ATOM 839 N N . GLU A 1 102 ? -22.936 1.120 -1.300 1.00 82.38 102 GLU A N 1
ATOM 840 C CA . GLU A 1 102 ? -23.815 0.016 -0.888 1.00 82.38 102 GLU A CA 1
ATOM 841 C C . GLU A 1 102 ? -23.381 -0.605 0.445 1.00 82.38 102 GLU A C 1
ATOM 843 O O . GLU A 1 102 ? -24.211 -0.809 1.329 1.00 82.38 102 GLU A O 1
ATOM 848 N N . ILE A 1 103 ? -22.074 -0.819 0.647 1.00 79.62 103 ILE A N 1
ATOM 849 C CA . ILE A 1 103 ? -21.535 -1.311 1.927 1.00 79.62 103 ILE A CA 1
ATOM 850 C C . ILE A 1 103 ? -21.837 -0.334 3.075 1.00 79.62 103 ILE A C 1
ATOM 852 O O . ILE A 1 103 ? -22.194 -0.759 4.173 1.00 79.62 103 ILE A O 1
ATOM 856 N N . ARG A 1 104 ? -21.693 0.979 2.843 1.00 76.50 104 ARG A N 1
ATOM 857 C CA . ARG A 1 104 ? -21.988 2.006 3.857 1.00 76.50 104 ARG A CA 1
ATOM 858 C C . ARG A 1 104 ? -23.475 2.103 4.162 1.00 76.50 104 ARG A C 1
ATOM 860 O O . ARG A 1 104 ? -23.829 2.250 5.325 1.00 76.50 104 ARG A O 1
ATOM 867 N N . ASP A 1 105 ? -24.310 2.040 3.137 1.00 81.00 105 ASP A N 1
ATOM 868 C CA . ASP A 1 105 ? -25.758 2.139 3.279 1.00 81.00 105 ASP A CA 1
ATOM 869 C C . ASP A 1 105 ? -26.299 0.896 4.006 1.00 81.00 105 ASP A C 1
ATOM 871 O O . ASP A 1 105 ? -27.073 1.033 4.950 1.00 81.00 105 ASP A O 1
ATOM 875 N N . SER A 1 106 ? -25.777 -0.296 3.693 1.00 76.50 106 SER A N 1
ATOM 876 C CA . SER A 1 106 ? -26.097 -1.539 4.417 1.00 76.50 106 SER A CA 1
ATOM 877 C C . SER A 1 106 ? -25.707 -1.473 5.897 1.00 76.50 106 SER A C 1
ATOM 879 O O . SER A 1 106 ? -26.474 -1.880 6.764 1.00 76.50 106 SER A O 1
ATOM 881 N N . ALA A 1 107 ? -24.534 -0.911 6.206 1.00 72.31 107 ALA A N 1
ATOM 882 C CA . ALA A 1 107 ? -24.078 -0.743 7.586 1.00 72.31 107 ALA A CA 1
ATOM 883 C C . ALA A 1 107 ? -24.878 0.311 8.377 1.00 72.31 107 ALA A C 1
ATOM 885 O O . ALA A 1 107 ? -24.829 0.308 9.602 1.00 72.31 107 ALA A O 1
ATOM 886 N N . ARG A 1 108 ? -25.582 1.225 7.696 1.00 77.06 108 ARG A N 1
ATOM 887 C CA . ARG A 1 108 ? -26.423 2.268 8.311 1.00 77.06 108 ARG A CA 1
ATOM 888 C C . ARG A 1 108 ? -27.892 1.868 8.432 1.00 77.06 108 ARG A C 1
ATOM 890 O O . ARG A 1 108 ? -28.583 2.426 9.266 1.00 77.06 108 ARG A O 1
ATOM 897 N N . GLY A 1 109 ? -28.362 0.933 7.609 1.00 57.12 109 GLY A N 1
ATOM 898 C CA . GLY A 1 109 ? -29.748 0.451 7.600 1.00 57.12 109 GLY A CA 1
ATOM 899 C C . GLY A 1 109 ? -30.038 -0.714 8.553 1.00 57.12 109 GLY A C 1
ATOM 900 O O . GLY A 1 109 ? -31.023 -1.410 8.344 1.00 57.12 109 GLY A O 1
ATOM 901 N N . SER A 1 110 ? -29.170 -0.972 9.537 1.00 53.16 110 SER A N 1
ATOM 902 C CA . SER A 1 110 ? -29.345 -2.025 10.557 1.00 53.16 110 SER A CA 1
ATOM 903 C C . SER A 1 110 ? -29.746 -1.465 11.936 1.00 53.16 110 SER A C 1
ATOM 905 O O . SER A 1 110 ? -29.448 -2.093 12.951 1.00 53.16 110 SER A O 1
ATOM 907 N N . GLU A 1 111 ? -30.385 -0.291 11.968 1.00 45.38 111 GLU A N 1
ATOM 908 C CA . GLU A 1 111 ? -31.052 0.302 13.144 1.00 45.38 111 GLU A CA 1
ATOM 909 C C . GLU A 1 111 ? -32.559 0.426 12.900 1.00 45.38 111 GLU A C 1
ATOM 911 O O . GLU A 1 111 ? -32.940 0.851 11.783 1.00 45.38 111 GLU A O 1
#

Sequence (111 aa):
MKDEIKQNKENMKNITDDMAEMKAEGDEIMEDLRTMKNMFKSELSLEVMVRAAHKISQKKSRVELNNWDDKLHILKSKSKLRRNKIYIDSELTTEERKIQKEIRDSARGSE

Radius of gyration: 22.12 Å; chains: 1; bounding box: 76×22×47 Å

Foldseek 3Di:
DVVVVVVVVVVVVVVVVVVVVVVVVVVVFVVQLVVVQVCCCPQVVDRFAWPGWADPDPQDIDTDGPDVVSVVSCVVRVVSCVVVPDDDDDPDDPVSVVVVVVVVVVVVPPD

Organism: Ignelater luminosus (NCBI:txid2038154)

=== Feature glossary ===
Key to the feature types in this record:

pLDDT. pLDDT is the predicted lDDT-Cα score: AlphaFold's confidence that the local environment of each residue (all inter-atomic distances within 15 Å) is correctly placed. It is a per-residue number between 0 and 100, with higher meaning more reliable.

Radius of gyration, Cα contacts, bounding box. The geometric summary reports three shape descriptors. Rg (radius of gyration) measures how spread out the Cα atoms are about their centre of mass; compact globular proteins have small Rg, elongated or unfolded ones large. Cα contacts (<8 Å, |i−j|>4) count long-range residue pairs in spatial proximity — high for tightly packed folds, near zero for rods or random coil. The bounding-box extents give the protein's footprint along x, y, z in Å.

Backbone torsions (φ/ψ). Backbone dihedral angles. Every residue except chain termini has a φ (preceding-C → N → Cα → C) and a ψ (N → Cα → C → next-N). They are reported in degrees following the IUPAC sign convention. Secondary structure is essentially a statement about which (φ, ψ) basin each residue occupies.

Contact-map, Ramachandran, and PAE plots. Plot images: a contact map (which residues are close in 3D, as an N×N binary image), a Ramachandran scatter (backbone torsion angles, revealing secondary-structure composition at a glance), and — for AlphaFold structures — a PAE heatmap (pairwise prediction confidence).

Predicted aligned error. Predicted Aligned Error (PAE) is an AlphaFold confidence matrix: entry (i, j) is the expected error in the position of residue j, in ångströms, when the prediction is superimposed on the true structure at residue i. Low PAE within a block of residues means that block is internally rigid and well-predicted; high PAE between two blocks means their relative placement is uncertai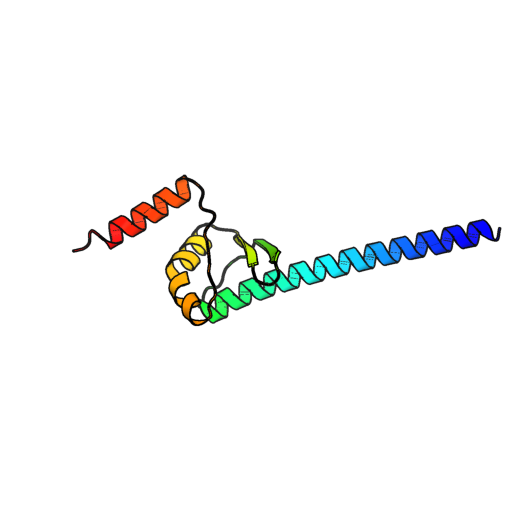n even if each block individually is confident.

Secondary structure (3-state, P-SEA). Three-state secondary structure (P-SEA) collapses the eight DSSP classes into helix (a), strand (b), and coil (c). P-SEA assigns these from Cα geometry alone — distances and angles — without requiring backbone oxygens, so it works on any Cα trace.

Solvent-accessible surface area. Solvent-accessible surface area (SASA) is the area in Å² traced out by the centre of a 1.4 Å probe sphere (a water molecule) rolled over the protein's van der Waals surface (Shrake–Rupley / Lee–Richards construction). Buried residues have near-zero SASA; fully exposed residues can exceed 200 Å². The total SASA scales roughly with the number of surface residues.

Foldseek 3Di. The Foldseek 3Di string encodes local tertiary geometry as a 20-letter alphabet — one character per residue — derived from the relative positions of nearby Cα atoms. Unlike the amino-acid sequence, 3Di is a direct function of the 3D structure, so two proteins with the same fold have similar 3Di strings even at low sequence identity.

B-factor. For experimental (PDB) structures, the B-factor (temperature factor) quantifies the positional spread of each atom in the crystal — a combination of thermal vibration and static disorder — in units of Å². High B-factors mark flexible loops or poorly resolved regions; low B-factors mark the rigid, well-ordered core.

mmCIF coordinates. The mmCIF block holds the 3D Cartesian coordinates of each backbone atom (N, Cα, C, O) in ångströms. mmCIF is the PDB's canonical archive format — a tagged-loop text representation of the atomic model.

InterPro / GO / CATH / organism. Functional annotations link the protein to curated databases. InterPro entries identify conserved domains and families by matching the sequence against member-database signatures (Pfam, PROSITE, CDD, …). Gene Ontology (GO) terms describe molecular function, biological process, and cellular component in a controlled vocabulary. CATH places the structure in a hierarchical fold classification (Class/Architecture/Topology/Homologous-superfamily). The organism is the source species.

Rendered structure images. Structure images are PyMOL renders from six orthogonal camera directions. Cartoon representation draws helices as coils and strands as arrows; sticks shows the backbone as bonds; surface shows the solvent-excluded envelope. Rainbow coloring maps sequence position to hue (blue→red, N→C); chain coloring assigns a distinct color per polypeptide.

Sequence. This is the polypeptide sequence — one letter per residue, N-terminus first. Length ranges from a few dozen residues for small domains to over a thousand for large multi-domain proteins.

Secondary structure (8-state, DSSP). The SS8 string is DSSP's per-residue secondary-structure call. α-helix (H) means an i→i+4 H-bond ladder; β-strand (E) means the residue participates in a β-sheet; 3₁₀ (G) and π (I) are tighter and wider helices; T/S are turns/bends; '-' is loop.

Nearest PDB structures. Structural nearest neighbors (via Foldseek easy-search vs the PDB). Reported per hit: target PDB id, E-value, and alignment TM-score. A TM-score above ~0.5 is the conventional threshold for 'same fold'.